Protein AF-A0A380QE04-F1 (afdb_monomer)

Organism: Yersinia pseudotuberculosis (NCBI:txid633)

Foldseek 3Di:
DDPPPDDDDDDDDDPPVVVVVLVVVCVVVVHPSVVVVVQVVCVVVVRRDPVQPPVNVVVVVVVVVCCVVVVPPPDPDDDDDDDDDDDDDPDVQALLNLLVVQCVVCVVVVHHRDLVVSQVVCVVSVHADPVRDRDDSVNSVVSVVVVVVVVD

Sequence (152 aa):
MMDKKQSKLFSFRVPAELAGEIDEAVEHSGKDKSAWLLGAVLERLGKPDNSRSPESRMEALITQMEGLLSGAAALPTQQAEPETVKATSTTVLTAKDVICQMASEAERLGIQSSNKVIINRLNELGIRPARGSTWTTSAVDSIKYRMKRASQ

Mean predicted aligned error: 19.42 Å

Structure (mmCIF, N/CA/C/O backbone):
data_AF-A0A380QE04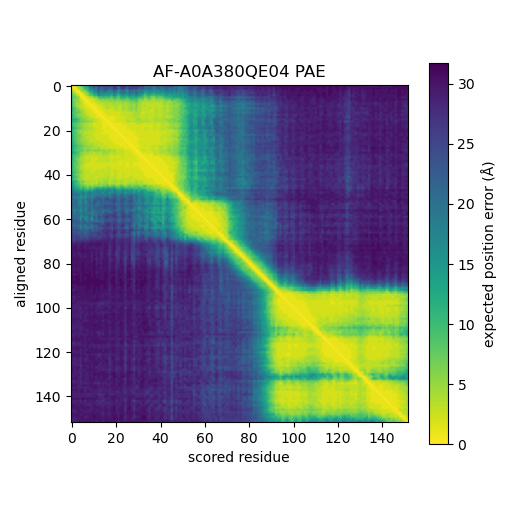-F1
#
_entry.id   AF-A0A380QE04-F1
#
loop_
_atom_site.group_PDB
_atom_site.id
_atom_site.type_symbol
_atom_site.label_atom_id
_atom_site.label_alt_id
_atom_site.label_comp_id
_atom_site.label_asym_id
_atom_site.label_entity_id
_atom_site.label_seq_id
_atom_site.pdbx_PDB_ins_code
_atom_site.Cartn_x
_atom_site.Cartn_y
_atom_site.Cartn_z
_atom_site.occupancy
_atom_site.B_iso_or_equiv
_atom_site.auth_seq_id
_atom_site.auth_comp_id
_atom_site.auth_asym_id
_atom_site.auth_atom_id
_atom_site.pdbx_PDB_model_num
ATOM 1 N N . MET A 1 1 ? 35.605 5.565 12.048 1.00 43.22 1 MET A N 1
ATOM 2 C CA . MET A 1 1 ? 35.586 5.646 10.573 1.00 43.22 1 MET A CA 1
ATOM 3 C C . MET A 1 1 ? 34.224 5.136 10.138 1.00 43.22 1 MET A C 1
ATOM 5 O O . MET A 1 1 ? 33.875 4.040 10.539 1.00 43.22 1 MET A O 1
ATOM 9 N N . MET A 1 2 ? 33.401 5.952 9.478 1.00 50.09 2 MET A N 1
ATOM 10 C CA . MET A 1 2 ? 32.084 5.506 9.008 1.00 50.09 2 MET A CA 1
ATOM 11 C C . MET A 1 2 ? 32.290 4.610 7.787 1.00 50.09 2 MET A C 1
ATOM 13 O O . MET A 1 2 ? 32.816 5.083 6.779 1.00 50.09 2 MET A O 1
ATOM 17 N N . ASP A 1 3 ? 31.892 3.343 7.878 1.00 58.22 3 ASP A N 1
ATOM 18 C CA . ASP A 1 3 ? 31.843 2.434 6.736 1.00 58.22 3 ASP A CA 1
ATOM 19 C C . ASP A 1 3 ? 30.889 3.007 5.683 1.00 58.22 3 ASP A C 1
ATOM 21 O O . ASP A 1 3 ? 29.663 2.895 5.779 1.00 58.22 3 ASP A O 1
ATOM 25 N N . LYS A 1 4 ? 31.448 3.682 4.674 1.00 59.97 4 LYS A N 1
ATOM 26 C CA . LYS A 1 4 ? 30.688 4.111 3.501 1.00 59.97 4 LYS A CA 1
ATOM 27 C C . LYS A 1 4 ? 30.244 2.847 2.777 1.00 59.97 4 LYS A C 1
ATOM 29 O O . LYS A 1 4 ? 31.055 2.172 2.148 1.00 59.97 4 LYS A O 1
ATOM 34 N N . LYS A 1 5 ? 28.957 2.510 2.884 1.00 75.38 5 LYS A N 1
ATOM 35 C CA . LYS A 1 5 ? 28.376 1.401 2.125 1.00 75.38 5 LYS A CA 1
ATOM 36 C C . LYS A 1 5 ? 28.589 1.666 0.636 1.00 75.38 5 LYS A C 1
ATOM 38 O O . LYS A 1 5 ? 28.132 2.678 0.112 1.00 75.38 5 LYS A O 1
ATOM 43 N N . GLN A 1 6 ? 29.305 0.761 -0.020 1.00 82.62 6 GLN A N 1
ATOM 44 C CA . GLN A 1 6 ? 29.589 0.837 -1.446 1.00 82.62 6 GLN A CA 1
ATOM 45 C C . GLN A 1 6 ? 28.298 0.623 -2.249 1.00 82.62 6 GLN A C 1
ATOM 47 O O . GLN A 1 6 ? 27.526 -0.296 -1.957 1.00 82.62 6 GLN A O 1
ATOM 52 N N . SER A 1 7 ? 28.053 1.471 -3.251 1.00 82.81 7 SER A N 1
ATOM 53 C CA . SER A 1 7 ? 26.951 1.280 -4.196 1.00 82.81 7 SER A CA 1
ATOM 54 C C . SER A 1 7 ? 27.200 0.040 -5.063 1.00 82.81 7 SER A C 1
ATOM 56 O O . SER A 1 7 ? 28.343 -0.327 -5.343 1.00 82.81 7 SER A O 1
ATOM 58 N N . LYS A 1 8 ? 26.121 -0.633 -5.474 1.00 87.56 8 LYS A N 1
ATOM 59 C CA . LYS A 1 8 ? 26.169 -1.798 -6.368 1.00 87.56 8 LYS A CA 1
ATOM 60 C C . LYS A 1 8 ? 25.419 -1.484 -7.656 1.00 87.56 8 LYS A C 1
ATOM 62 O O . LYS A 1 8 ? 24.329 -0.922 -7.601 1.00 87.56 8 LYS A O 1
ATOM 67 N N . LEU A 1 9 ? 26.003 -1.862 -8.791 1.00 89.44 9 LEU A N 1
ATOM 68 C CA . LEU A 1 9 ? 25.375 -1.746 -10.104 1.00 89.44 9 LEU A CA 1
ATOM 69 C C . LEU A 1 9 ? 24.588 -3.022 -10.410 1.00 89.44 9 LEU A C 1
ATOM 71 O O . LEU A 1 9 ? 25.129 -4.123 -10.314 1.00 89.44 9 LEU A O 1
ATOM 75 N N . PHE A 1 10 ? 23.332 -2.859 -10.815 1.00 87.12 10 PHE A N 1
ATOM 76 C CA . PHE A 1 10 ? 22.488 -3.940 -11.311 1.00 87.12 10 PHE A CA 1
ATOM 77 C C . PHE A 1 10 ? 22.150 -3.666 -12.773 1.00 87.12 10 PHE A C 1
ATOM 79 O O . PHE A 1 10 ? 21.771 -2.552 -13.124 1.00 87.12 10 PHE A O 1
ATOM 86 N N . SER A 1 11 ? 22.287 -4.683 -13.621 1.00 92.81 11 SER A N 1
ATOM 87 C CA . SER A 1 11 ? 21.845 -4.635 -15.014 1.00 92.81 11 SER A CA 1
ATOM 88 C C . SER A 1 11 ? 21.018 -5.877 -15.309 1.00 92.81 11 SER A C 1
ATOM 90 O O . SER A 1 11 ? 21.348 -6.971 -14.850 1.00 92.81 11 SER A O 1
ATOM 92 N N . PHE A 1 12 ? 19.914 -5.700 -16.024 1.00 92.69 12 PHE A N 1
ATOM 93 C CA . PHE A 1 12 ? 19.016 -6.780 -16.405 1.00 92.69 12 PHE A CA 1
ATOM 94 C C . PHE A 1 12 ? 18.393 -6.476 -17.767 1.00 92.69 12 PHE A C 1
ATOM 96 O O . PHE A 1 12 ? 18.324 -5.323 -18.194 1.00 92.69 12 PHE A O 1
ATOM 103 N N . ARG A 1 13 ? 17.986 -7.531 -18.476 1.00 95.25 13 ARG A N 1
ATOM 104 C CA . ARG A 1 13 ? 17.247 -7.418 -19.737 1.00 95.25 13 ARG A CA 1
ATOM 105 C C . ARG A 1 13 ? 15.759 -7.311 -19.432 1.00 95.25 13 ARG A C 1
ATOM 107 O O . ARG A 1 13 ? 15.268 -7.981 -18.527 1.00 95.25 13 ARG A O 1
ATOM 114 N N . VAL A 1 14 ? 15.063 -6.504 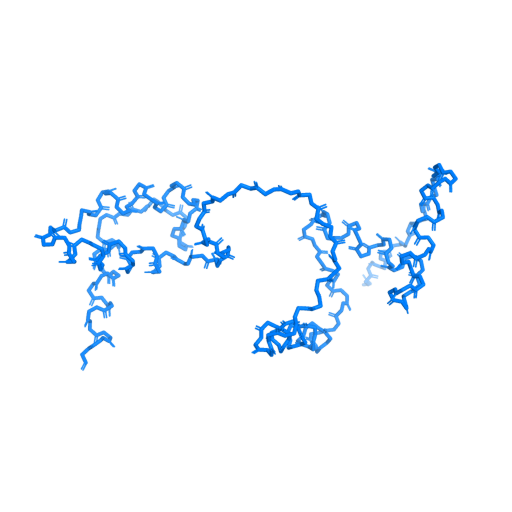-20.217 1.00 92.75 14 VAL A N 1
ATOM 115 C CA . VAL A 1 14 ? 13.610 -6.331 -20.160 1.00 92.75 14 VAL A CA 1
ATOM 116 C C . VAL A 1 14 ? 13.072 -6.571 -21.573 1.00 92.75 14 VAL A C 1
ATOM 118 O O . VAL A 1 14 ? 13.747 -6.162 -22.523 1.00 92.75 14 VAL A O 1
ATOM 121 N N . PRO A 1 15 ? 11.923 -7.253 -21.738 1.00 96.75 15 PRO A N 1
ATOM 122 C CA . PRO A 1 15 ? 11.223 -7.316 -23.021 1.00 96.75 15 PRO A CA 1
ATOM 123 C C . PRO A 1 15 ? 11.007 -5.920 -23.612 1.00 96.75 15 PRO A C 1
ATOM 125 O O . PRO A 1 15 ? 10.836 -4.954 -22.866 1.00 96.75 15 PRO A O 1
ATOM 128 N N . ALA A 1 16 ? 11.049 -5.806 -24.939 1.00 93.38 16 ALA A N 1
ATOM 129 C CA . ALA A 1 16 ? 11.015 -4.510 -25.618 1.00 93.38 16 ALA A CA 1
ATOM 130 C C . ALA A 1 16 ? 9.693 -3.769 -25.371 1.00 93.38 16 ALA A C 1
ATOM 132 O O . ALA A 1 16 ? 9.689 -2.554 -25.199 1.00 93.38 16 ALA A O 1
ATOM 133 N N . GLU A 1 17 ? 8.599 -4.520 -25.283 1.00 91.88 17 GLU A N 1
ATOM 134 C CA . GLU A 1 17 ? 7.250 -4.026 -25.021 1.00 91.88 17 GLU A CA 1
ATOM 135 C C . GLU A 1 17 ? 7.192 -3.361 -23.639 1.00 91.88 17 GLU A C 1
ATOM 137 O O . GLU A 1 17 ? 6.813 -2.201 -23.504 1.00 91.88 17 GLU A O 1
ATOM 142 N N . LEU A 1 18 ? 7.704 -4.059 -22.621 1.00 92.38 18 LEU A N 1
ATOM 143 C CA . LEU A 1 18 ? 7.739 -3.561 -21.248 1.00 92.38 18 LEU A CA 1
ATOM 144 C C . LEU A 1 18 ? 8.753 -2.421 -21.064 1.00 92.38 18 LEU A C 1
ATOM 146 O O . LEU A 1 18 ? 8.562 -1.554 -20.216 1.00 92.38 18 LEU A O 1
ATOM 150 N N . ALA A 1 19 ? 9.839 -2.400 -21.841 1.00 93.00 19 ALA A N 1
ATOM 151 C CA . ALA A 1 19 ? 10.788 -1.291 -21.812 1.00 93.00 19 ALA A CA 1
ATOM 152 C C . ALA A 1 19 ? 10.131 0.026 -22.258 1.00 93.00 19 ALA A C 1
ATOM 154 O O . ALA A 1 19 ? 10.359 1.043 -21.605 1.00 93.00 19 ALA A O 1
ATOM 155 N N . GLY A 1 20 ? 9.291 -0.020 -23.301 1.00 93.75 20 GLY A N 1
ATOM 156 C CA . GLY A 1 20 ? 8.515 1.130 -23.771 1.00 93.75 20 GLY A CA 1
ATOM 157 C C . GLY A 1 20 ? 7.528 1.638 -22.721 1.00 93.75 20 GLY A C 1
ATOM 158 O O . GLY A 1 20 ? 7.553 2.818 -22.384 1.00 93.75 20 GLY A O 1
ATOM 159 N N . GLU A 1 21 ? 6.742 0.739 -22.121 1.00 94.56 21 GLU A N 1
ATOM 160 C CA . GLU A 1 21 ? 5.798 1.096 -21.048 1.00 94.56 21 GLU A CA 1
ATOM 161 C C . GLU A 1 21 ? 6.496 1.742 -19.838 1.00 94.56 21 GLU A C 1
ATOM 163 O O . GLU A 1 21 ? 5.987 2.694 -19.243 1.00 94.56 21 GLU A O 1
ATOM 168 N N . ILE A 1 22 ? 7.684 1.245 -19.467 1.00 93.31 22 ILE A N 1
ATOM 169 C CA . ILE A 1 22 ? 8.480 1.833 -18.382 1.00 93.31 22 ILE A CA 1
ATOM 170 C C . ILE A 1 22 ? 8.946 3.240 -18.756 1.00 93.31 22 ILE A C 1
ATOM 172 O O . ILE A 1 22 ? 8.882 4.129 -17.912 1.00 93.31 22 ILE A O 1
ATOM 176 N N . ASP A 1 23 ? 9.439 3.447 -19.977 1.00 94.12 23 ASP A N 1
ATOM 177 C CA . ASP A 1 23 ? 9.919 4.761 -20.411 1.00 94.12 23 ASP A CA 1
ATOM 178 C C . ASP A 1 23 ? 8.791 5.797 -20.413 1.00 94.12 23 ASP A C 1
ATOM 180 O O . ASP A 1 23 ? 8.957 6.868 -19.829 1.00 94.12 23 ASP A O 1
ATOM 184 N N . GLU A 1 24 ? 7.610 5.440 -20.920 1.00 95.25 24 GLU A N 1
ATOM 185 C CA . GLU A 1 24 ? 6.428 6.299 -20.834 1.00 95.25 24 GLU A CA 1
ATOM 186 C C . GLU A 1 24 ? 6.069 6.612 -19.373 1.00 95.25 24 GLU A C 1
ATOM 188 O O . GLU A 1 24 ? 5.898 7.775 -19.004 1.00 95.25 24 GLU A O 1
ATOM 193 N N . ALA A 1 25 ? 5.995 5.608 -18.494 1.00 92.75 25 ALA A N 1
ATOM 194 C CA . ALA A 1 25 ? 5.651 5.825 -17.087 1.00 92.75 25 ALA A CA 1
ATOM 195 C C . ALA A 1 25 ? 6.674 6.708 -16.341 1.00 92.75 25 ALA A C 1
ATOM 197 O O . ALA A 1 25 ? 6.308 7.478 -15.444 1.00 92.75 25 ALA A O 1
ATOM 198 N N . VAL A 1 26 ? 7.954 6.617 -16.712 1.00 93.44 26 VAL A N 1
ATOM 199 C CA . VAL A 1 26 ? 9.034 7.456 -16.178 1.00 93.44 26 VAL A CA 1
ATOM 200 C C . VAL A 1 26 ? 8.864 8.906 -16.631 1.00 93.44 26 VAL A C 1
ATOM 202 O O . VAL A 1 26 ? 8.941 9.804 -15.787 1.00 93.44 26 VAL A O 1
ATOM 205 N N . GLU A 1 27 ? 8.567 9.139 -17.913 1.00 93.00 27 GLU A N 1
ATOM 206 C CA . GLU A 1 27 ? 8.301 10.479 -18.453 1.00 93.00 27 GLU A CA 1
ATOM 207 C C . GLU A 1 27 ? 7.119 11.149 -17.743 1.00 93.00 27 GLU A C 1
ATOM 209 O O . GLU A 1 27 ? 7.244 12.280 -17.270 1.00 93.00 27 GLU A O 1
ATOM 214 N N . HIS A 1 28 ? 6.009 10.427 -17.558 1.00 91.00 28 HIS A N 1
ATOM 215 C CA . HIS A 1 28 ? 4.834 10.935 -16.841 1.00 91.00 28 HIS A CA 1
ATOM 216 C C . HIS A 1 28 ? 5.119 11.237 -15.362 1.00 91.00 28 HIS A C 1
ATOM 218 O O . HIS A 1 28 ? 4.506 12.130 -14.776 1.00 91.00 28 HIS A O 1
ATOM 224 N N . SER A 1 29 ? 6.047 10.507 -14.737 1.00 84.50 29 SER A N 1
ATOM 225 C CA . SER A 1 29 ? 6.432 10.743 -13.344 1.00 84.50 29 SER A CA 1
ATOM 226 C C . SER A 1 29 ? 7.382 11.935 -13.169 1.00 84.50 29 SER A C 1
ATOM 228 O O . SER A 1 29 ? 7.570 12.363 -12.026 1.00 84.50 29 SER A O 1
ATOM 230 N N . GLY A 1 30 ? 8.045 12.409 -14.232 1.00 87.50 30 GLY A N 1
ATOM 231 C CA . GLY A 1 30 ? 9.069 13.460 -14.165 1.00 87.50 30 GLY A CA 1
ATOM 232 C C . GLY A 1 30 ? 10.309 13.098 -13.331 1.00 87.50 30 GLY A C 1
ATOM 233 O O . GLY A 1 30 ? 11.055 13.984 -12.916 1.00 87.50 30 GLY A O 1
ATOM 234 N N . LYS A 1 31 ? 10.515 11.808 -13.033 1.00 84.69 31 LYS A N 1
ATOM 235 C CA . LYS A 1 31 ? 11.655 11.297 -12.252 1.00 84.69 31 LYS A CA 1
ATOM 236 C C . LYS A 1 31 ? 12.694 10.693 -13.185 1.00 84.69 31 LYS A C 1
ATOM 238 O O . LYS A 1 31 ? 12.367 10.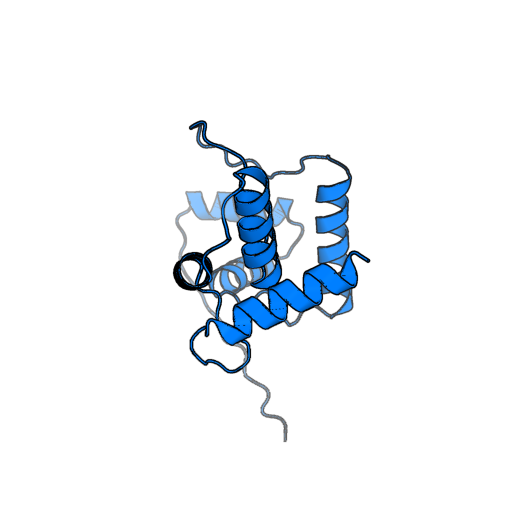273 -14.288 1.00 84.69 31 LYS A O 1
ATOM 243 N N . ASP A 1 32 ? 13.940 10.579 -12.730 1.00 91.00 32 ASP A N 1
ATOM 244 C CA . ASP A 1 32 ? 14.916 9.785 -13.469 1.00 91.00 32 ASP A CA 1
ATOM 245 C C . ASP A 1 32 ? 14.542 8.292 -13.436 1.00 91.00 32 ASP A C 1
ATOM 247 O O . ASP A 1 32 ? 13.992 7.785 -12.452 1.00 91.00 32 ASP A O 1
ATOM 251 N N . LYS A 1 33 ? 14.860 7.570 -14.517 1.00 92.00 33 LYS A N 1
ATOM 252 C CA . LYS A 1 33 ? 14.510 6.149 -14.686 1.00 92.00 33 LYS A CA 1
ATOM 253 C C . LYS A 1 33 ? 15.021 5.276 -13.536 1.00 92.00 33 LYS A C 1
ATOM 255 O O . LYS A 1 33 ? 14.343 4.334 -13.130 1.00 92.00 33 LYS A O 1
ATOM 260 N N . SER A 1 34 ? 16.192 5.594 -12.979 1.00 90.19 34 SER A N 1
ATOM 261 C CA . SER A 1 34 ? 16.786 4.806 -11.894 1.00 90.19 34 SER A CA 1
ATOM 262 C C . SER A 1 34 ? 16.052 5.028 -10.574 1.00 90.19 34 SER A C 1
ATOM 264 O O . SER A 1 34 ? 15.727 4.057 -9.897 1.00 90.19 34 SER A O 1
ATOM 266 N N . ALA A 1 35 ? 15.734 6.272 -10.217 1.00 88.38 35 ALA A N 1
ATOM 267 C CA . ALA A 1 35 ? 14.956 6.602 -9.029 1.00 88.38 35 ALA A CA 1
ATOM 268 C C . ALA A 1 35 ? 13.512 6.112 -9.133 1.00 88.38 35 ALA A C 1
ATOM 270 O O . ALA A 1 35 ? 12.950 5.664 -8.134 1.00 88.38 35 ALA A O 1
ATOM 271 N N . TRP A 1 36 ? 12.914 6.146 -10.327 1.00 92.56 36 TRP A N 1
ATOM 272 C CA . TRP A 1 36 ? 11.584 5.587 -10.560 1.00 92.56 36 TRP A CA 1
ATOM 273 C C . TRP A 1 36 ? 11.566 4.072 -10.310 1.00 92.56 36 TRP A C 1
ATOM 275 O O . TRP A 1 36 ? 10.766 3.587 -9.508 1.00 92.56 36 TRP A O 1
ATOM 285 N N . LEU A 1 37 ? 12.518 3.335 -10.898 1.00 92.25 37 LEU A N 1
ATOM 286 C CA . LEU A 1 37 ? 12.663 1.889 -10.690 1.00 92.25 37 LEU A CA 1
ATOM 287 C C . LEU A 1 37 ? 12.998 1.542 -9.235 1.00 92.25 37 LEU A C 1
ATOM 289 O O . LEU A 1 37 ? 12.419 0.614 -8.671 1.00 92.25 37 LEU A O 1
ATOM 293 N N . LEU A 1 38 ? 13.909 2.288 -8.606 1.00 89.94 38 LEU A N 1
ATOM 294 C CA . LEU A 1 38 ? 14.240 2.104 -7.193 1.00 89.94 38 LEU A CA 1
ATOM 295 C C . LEU A 1 38 ? 13.024 2.351 -6.303 1.00 89.94 38 LEU A C 1
ATOM 2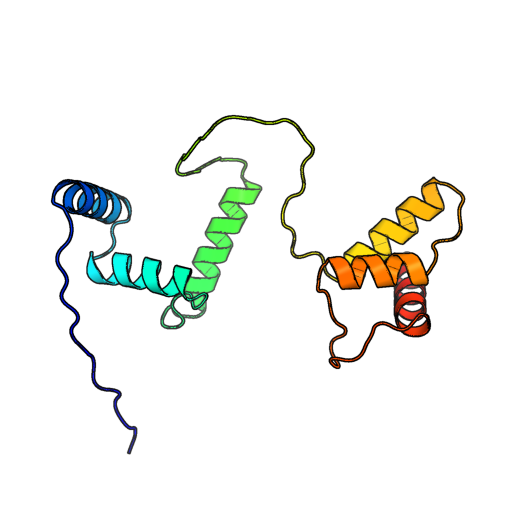97 O O . LEU A 1 38 ? 12.780 1.559 -5.398 1.00 89.94 38 LEU A O 1
ATOM 301 N N . GLY A 1 39 ? 12.234 3.387 -6.587 1.00 86.69 39 GLY A N 1
ATOM 302 C CA . GLY A 1 39 ? 10.981 3.667 -5.891 1.00 86.69 39 GLY A CA 1
ATOM 303 C C . GLY A 1 39 ? 10.011 2.489 -5.961 1.00 86.69 39 GLY A C 1
ATOM 304 O O . GLY A 1 39 ? 9.534 2.038 -4.921 1.00 86.69 39 GLY A O 1
ATOM 305 N N . ALA A 1 40 ? 9.800 1.929 -7.156 1.00 89.94 40 ALA A N 1
ATOM 306 C CA . ALA A 1 40 ? 8.941 0.761 -7.351 1.00 89.94 40 ALA A CA 1
ATOM 307 C C . ALA A 1 40 ? 9.448 -0.478 -6.586 1.00 89.94 40 ALA A C 1
ATOM 309 O O . ALA A 1 40 ? 8.674 -1.185 -5.940 1.00 89.94 40 ALA A O 1
ATOM 310 N N . VAL A 1 41 ? 10.761 -0.738 -6.600 1.00 89.50 41 VAL A N 1
ATOM 311 C CA . VAL A 1 41 ? 11.365 -1.847 -5.838 1.00 89.50 41 VAL A CA 1
ATOM 312 C C . VAL A 1 41 ? 11.198 -1.636 -4.332 1.00 89.50 41 VAL A C 1
ATOM 314 O O . VAL A 1 41 ? 10.842 -2.562 -3.607 1.00 89.50 41 VAL A O 1
ATOM 317 N N . LEU A 1 42 ? 11.437 -0.420 -3.848 1.00 86.31 42 LEU A N 1
ATOM 318 C CA . LEU A 1 42 ? 11.314 -0.058 -2.438 1.00 86.31 42 LEU A CA 1
ATOM 319 C C . LEU A 1 42 ? 9.873 -0.180 -1.933 1.00 86.31 42 LEU A C 1
ATOM 321 O O . LEU A 1 42 ? 9.652 -0.697 -0.836 1.00 86.31 42 LEU A O 1
ATOM 325 N N . GLU A 1 43 ? 8.901 0.217 -2.750 1.00 84.12 43 GLU A N 1
ATOM 326 C CA . GLU A 1 43 ? 7.478 0.011 -2.488 1.00 84.12 43 GLU A CA 1
ATOM 327 C C . GLU A 1 43 ? 7.143 -1.482 -2.365 1.00 84.12 43 GLU A C 1
ATOM 329 O O . GLU A 1 43 ? 6.559 -1.903 -1.365 1.00 84.12 43 GLU A O 1
ATOM 334 N N . ARG A 1 44 ? 7.606 -2.313 -3.310 1.00 86.38 44 ARG A N 1
ATOM 335 C CA . ARG A 1 44 ? 7.424 -3.777 -3.259 1.00 86.38 44 ARG A CA 1
ATOM 336 C C . ARG A 1 44 ? 8.094 -4.429 -2.050 1.00 86.38 44 ARG A C 1
ATOM 338 O O . ARG A 1 44 ? 7.602 -5.438 -1.553 1.00 86.38 44 ARG A O 1
ATOM 345 N N . LEU A 1 45 ? 9.192 -3.859 -1.559 1.00 84.12 45 LEU A N 1
ATOM 346 C CA . LEU A 1 45 ? 9.887 -4.313 -0.351 1.00 84.12 45 LEU A CA 1
ATOM 347 C C . LEU A 1 45 ? 9.267 -3.778 0.952 1.00 84.12 45 LEU A C 1
ATOM 349 O O . LEU A 1 45 ? 9.789 -4.080 2.028 1.00 84.12 45 LEU A O 1
ATOM 353 N N . GLY A 1 46 ? 8.196 -2.976 0.885 1.00 77.00 46 GLY A N 1
ATOM 354 C CA . GLY A 1 46 ? 7.574 -2.346 2.053 1.00 77.00 46 GLY A CA 1
ATOM 355 C C . GLY A 1 46 ? 8.489 -1.339 2.758 1.00 77.00 46 GLY A C 1
ATOM 356 O O . GLY A 1 46 ? 8.349 -1.099 3.957 1.00 77.00 46 GLY A O 1
ATOM 357 N N . LYS A 1 47 ? 9.468 -0.784 2.037 1.00 73.81 47 LYS A N 1
ATOM 358 C CA . LYS A 1 47 ? 10.466 0.166 2.542 1.00 73.81 47 LYS A CA 1
ATOM 359 C C . LYS A 1 47 ? 10.466 1.415 1.664 1.00 73.81 47 LYS A C 1
ATOM 361 O O . LYS A 1 47 ? 11.461 1.634 0.978 1.00 73.81 47 LYS A O 1
ATOM 366 N N . PRO A 1 48 ? 9.382 2.215 1.651 1.00 64.81 48 PRO A N 1
ATOM 367 C CA . PRO A 1 48 ? 9.357 3.453 0.882 1.00 64.81 48 PRO A CA 1
ATOM 368 C C . PRO A 1 48 ? 10.580 4.293 1.250 1.00 64.81 48 PRO A C 1
ATOM 370 O O . PRO A 1 48 ? 10.976 4.331 2.416 1.00 64.81 48 PRO A O 1
ATOM 373 N N . ASP A 1 49 ? 11.214 4.873 0.235 1.00 61.19 49 ASP A N 1
ATOM 374 C CA . ASP A 1 49 ? 12.553 5.442 0.327 1.00 61.19 49 ASP A CA 1
ATOM 375 C C . ASP A 1 49 ? 12.712 6.386 1.530 1.00 61.19 49 ASP A C 1
ATOM 377 O O . ASP A 1 49 ? 12.237 7.522 1.539 1.00 61.19 49 ASP A O 1
ATOM 381 N N . ASN A 1 50 ? 13.391 5.895 2.571 1.00 56.41 50 ASN A N 1
ATOM 382 C CA . ASN A 1 50 ? 13.690 6.660 3.781 1.00 56.41 50 ASN A CA 1
ATOM 383 C C . ASN A 1 50 ? 14.781 7.715 3.540 1.00 56.41 50 ASN A C 1
ATOM 385 O O . ASN A 1 50 ? 15.109 8.456 4.465 1.00 56.41 50 ASN A O 1
ATOM 389 N N . SER A 1 51 ? 15.365 7.775 2.335 1.00 54.28 51 SER A N 1
ATOM 390 C CA . SER A 1 51 ? 16.261 8.864 1.937 1.00 54.28 51 SER A CA 1
ATOM 391 C C . SER A 1 51 ? 15.508 10.166 1.645 1.00 54.28 51 SER A C 1
ATOM 393 O O . SER A 1 51 ? 16.109 11.241 1.652 1.00 54.28 51 SER A O 1
ATOM 395 N N . ARG A 1 52 ? 14.183 10.093 1.454 1.00 56.53 52 ARG A N 1
ATOM 396 C CA . ARG A 1 52 ? 13.320 11.266 1.354 1.00 56.53 52 ARG A CA 1
ATOM 397 C C . ARG A 1 52 ? 13.326 11.998 2.694 1.00 56.53 52 ARG A C 1
ATOM 399 O O . ARG A 1 52 ? 12.977 11.412 3.724 1.00 56.53 52 ARG A O 1
ATOM 406 N N . SER A 1 53 ? 13.732 13.268 2.675 1.00 60.09 53 SER A N 1
ATOM 407 C CA . SER A 1 53 ? 13.793 14.089 3.884 1.00 60.09 53 SER A CA 1
ATOM 408 C C . SER A 1 53 ? 12.427 14.090 4.599 1.00 60.09 53 SER A C 1
ATOM 410 O O . SER A 1 53 ? 11.389 13.934 3.938 1.00 60.09 53 SER A O 1
ATOM 412 N N . PRO A 1 54 ? 12.391 14.214 5.937 1.00 61.16 54 PRO A N 1
ATOM 413 C CA . PRO A 1 54 ? 11.145 14.235 6.705 1.00 61.16 54 PRO A CA 1
ATOM 414 C C . PRO A 1 54 ? 10.110 15.218 6.145 1.00 61.16 54 PRO A C 1
ATOM 416 O O . PRO A 1 54 ? 8.922 14.910 6.111 1.00 61.16 54 PRO A O 1
ATOM 419 N N . GLU A 1 55 ? 10.574 16.355 5.634 1.00 66.31 55 GLU A N 1
ATOM 420 C CA . GLU A 1 55 ? 9.766 17.396 5.007 1.00 66.31 55 GLU A CA 1
ATOM 421 C C . GLU A 1 55 ? 9.133 16.886 3.712 1.00 66.31 55 GLU A C 1
ATOM 423 O O . GLU A 1 55 ? 7.924 16.952 3.548 1.00 66.31 55 GLU A O 1
ATOM 428 N N . SER A 1 56 ? 9.907 16.260 2.822 1.00 66.31 56 SER A N 1
ATOM 429 C CA . SER A 1 56 ? 9.380 15.751 1.551 1.00 66.31 56 SER A CA 1
ATOM 430 C C . SER A 1 56 ? 8.416 14.561 1.738 1.00 66.31 56 SER A C 1
ATOM 432 O O . SER A 1 56 ? 7.544 14.320 0.900 1.00 66.31 56 SER A O 1
ATOM 434 N N . ARG A 1 57 ? 8.523 13.833 2.860 1.00 70.06 57 ARG A N 1
ATOM 435 C CA . ARG A 1 57 ? 7.526 12.833 3.287 1.00 70.06 57 ARG A CA 1
ATOM 436 C C . ARG A 1 57 ? 6.239 13.486 3.787 1.00 70.06 57 ARG A C 1
ATOM 438 O O . ARG A 1 57 ? 5.165 12.976 3.488 1.00 70.06 57 ARG A O 1
ATOM 445 N N . MET A 1 58 ? 6.356 14.584 4.531 1.00 74.81 58 MET A N 1
ATOM 446 C CA . MET A 1 58 ? 5.215 15.360 5.011 1.00 74.81 58 MET A CA 1
ATOM 447 C C . MET A 1 58 ? 4.459 15.992 3.843 1.00 74.81 58 MET A C 1
ATOM 449 O O . MET A 1 58 ? 3.254 15.817 3.758 1.00 74.81 58 MET A O 1
ATOM 453 N N . GLU A 1 59 ? 5.166 16.616 2.900 1.00 74.88 59 GLU A N 1
ATOM 454 C CA . GLU A 1 59 ? 4.581 17.206 1.688 1.00 74.88 59 GLU A CA 1
ATOM 455 C C . GLU A 1 59 ? 3.819 16.165 0.865 1.00 74.88 59 GLU A C 1
ATOM 457 O O . GLU A 1 59 ? 2.674 16.381 0.489 1.00 74.88 59 GLU A O 1
ATOM 462 N N . ALA A 1 60 ? 4.400 14.979 0.653 1.00 73.69 60 ALA A N 1
ATOM 463 C CA . ALA A 1 60 ? 3.705 13.906 -0.057 1.00 73.69 60 ALA A CA 1
ATOM 464 C C . ALA A 1 60 ? 2.440 13.435 0.675 1.00 73.69 60 ALA A C 1
ATOM 466 O O . ALA A 1 60 ? 1.436 13.146 0.029 1.00 73.69 60 ALA A O 1
ATOM 467 N N . LEU A 1 61 ? 2.484 13.371 2.008 1.00 76.12 61 LEU A N 1
ATOM 468 C CA . LEU A 1 61 ? 1.332 13.008 2.829 1.00 76.12 61 LEU A CA 1
ATOM 469 C C . LEU A 1 61 ? 0.248 14.093 2.772 1.00 76.12 61 LEU A C 1
ATOM 471 O O . LEU A 1 61 ? -0.926 13.767 2.641 1.00 76.12 61 LEU A O 1
ATOM 475 N N . ILE A 1 62 ? 0.643 15.367 2.821 1.00 81.94 62 ILE A N 1
ATOM 476 C CA . ILE A 1 62 ? -0.247 16.524 2.693 1.00 81.94 62 ILE A CA 1
ATOM 477 C C . ILE A 1 62 ? -0.911 16.504 1.318 1.00 81.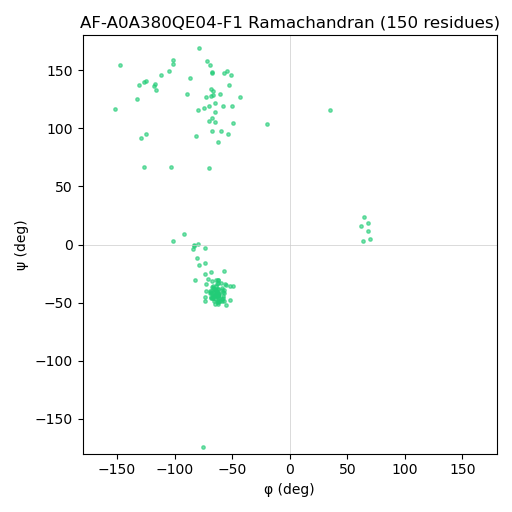94 62 ILE A C 1
ATOM 479 O O . ILE A 1 62 ? -2.131 16.479 1.260 1.00 81.94 62 ILE A O 1
ATOM 483 N N . THR A 1 63 ? -0.150 16.363 0.230 1.00 77.12 63 THR A N 1
ATOM 484 C CA . THR A 1 63 ? -0.703 16.255 -1.130 1.00 77.12 63 THR A CA 1
ATOM 485 C C . THR A 1 63 ? -1.668 15.072 -1.268 1.00 77.12 63 THR A C 1
ATOM 487 O O . THR A 1 63 ? -2.726 15.197 -1.882 1.00 77.12 63 THR A O 1
ATOM 490 N N . GLN A 1 64 ? -1.344 13.916 -0.677 1.00 76.50 64 GLN A N 1
ATOM 491 C CA . GLN A 1 64 ? -2.241 12.756 -0.672 1.00 76.50 64 GLN A CA 1
ATOM 492 C C . GLN A 1 64 ? -3.528 13.030 0.114 1.00 76.50 64 GLN A C 1
ATOM 494 O O . GLN A 1 64 ? -4.612 12.684 -0.345 1.00 76.50 64 GLN A O 1
ATOM 499 N N . MET A 1 65 ? -3.434 13.667 1.279 1.00 77.62 65 MET A N 1
ATOM 500 C CA . MET A 1 65 ? -4.598 14.022 2.091 1.00 77.62 65 MET A CA 1
ATOM 501 C C . MET A 1 65 ? -5.447 15.112 1.434 1.00 77.62 65 MET A C 1
ATOM 503 O O . MET A 1 65 ? -6.668 15.009 1.442 1.00 77.62 65 MET A O 1
ATOM 507 N N . GLU A 1 66 ? -4.831 16.116 0.821 1.00 76.38 66 GLU A N 1
ATOM 508 C CA . GLU A 1 66 ? -5.505 17.181 0.078 1.00 76.38 66 GLU A CA 1
ATOM 509 C C . GLU A 1 66 ? -6.224 16.633 -1.157 1.00 76.38 66 GLU A C 1
ATOM 511 O O . GLU A 1 66 ? -7.360 17.031 -1.419 1.00 76.38 66 GLU A O 1
ATOM 516 N N . GLY A 1 67 ? -5.629 15.665 -1.863 1.00 68.62 67 GLY A N 1
ATOM 517 C CA . GLY A 1 67 ? -6.290 14.940 -2.951 1.00 68.62 67 GLY A CA 1
ATOM 518 C C . GLY A 1 67 ? -7.491 14.117 -2.473 1.00 68.62 67 GLY A C 1
ATOM 519 O O . GLY A 1 67 ? -8.533 14.099 -3.127 1.00 68.62 67 GLY A O 1
ATOM 520 N N . LEU A 1 68 ? -7.388 13.492 -1.294 1.00 66.62 68 LEU A N 1
ATOM 521 C CA . LEU A 1 68 ? -8.483 12.730 -0.681 1.00 66.62 68 LEU A CA 1
ATOM 522 C C . LEU A 1 68 ? -9.607 13.626 -0.135 1.00 66.62 68 LEU A C 1
ATOM 524 O O . LEU A 1 68 ? -10.773 13.239 -0.179 1.00 66.62 68 LEU A O 1
ATOM 528 N N . LEU A 1 69 ? -9.274 14.815 0.372 1.00 63.91 69 LEU A N 1
ATOM 529 C CA . LEU A 1 69 ? -10.224 15.775 0.944 1.00 63.91 69 LEU A CA 1
ATOM 530 C C . LEU A 1 69 ? -10.910 16.635 -0.122 1.00 63.91 69 LEU A C 1
ATOM 532 O O . LEU A 1 69 ? -12.061 17.023 0.061 1.00 63.91 69 LEU A O 1
ATOM 536 N N . SER A 1 70 ? -10.237 16.907 -1.241 1.00 56.53 70 SER A N 1
ATOM 537 C CA . SER A 1 70 ? -10.771 17.764 -2.309 1.00 56.53 70 SER A CA 1
ATOM 538 C C . SER A 1 70 ? -11.699 17.031 -3.282 1.00 56.53 70 SER A C 1
ATOM 540 O O . SER A 1 70 ? -12.215 17.652 -4.207 1.00 56.53 70 SER A O 1
ATOM 542 N N . GLY A 1 71 ? -11.921 15.720 -3.121 1.00 52.53 71 GLY A N 1
ATOM 543 C CA . GLY A 1 71 ? -12.827 14.938 -3.977 1.00 52.53 71 GLY A CA 1
ATOM 544 C C . GLY A 1 71 ? -12.409 14.847 -5.453 1.00 52.53 71 GLY A C 1
ATOM 545 O O . GLY A 1 71 ? -13.119 14.246 -6.257 1.00 52.53 71 GLY A O 1
ATOM 546 N N . ALA A 1 72 ? -11.256 15.408 -5.821 1.00 46.25 72 ALA A N 1
ATOM 547 C CA . ALA A 1 72 ? -10.690 15.302 -7.151 1.00 46.25 72 ALA A CA 1
ATOM 548 C C . ALA A 1 72 ? -9.966 13.960 -7.254 1.00 46.25 72 ALA A C 1
ATOM 550 O O . ALA A 1 72 ? -8.804 13.811 -6.881 1.00 46.25 72 ALA A O 1
ATOM 551 N N . ALA A 1 73 ? -10.697 12.969 -7.753 1.00 49.25 73 ALA A N 1
ATOM 552 C CA . ALA A 1 73 ? -10.141 11.728 -8.250 1.00 49.25 73 ALA A CA 1
ATOM 553 C C . ALA A 1 73 ? -9.052 12.024 -9.298 1.00 49.25 73 ALA A C 1
ATOM 555 O O . ALA A 1 73 ? -9.337 12.181 -10.480 1.00 49.25 73 ALA A O 1
ATOM 556 N N . ALA A 1 74 ? -7.796 12.066 -8.866 1.00 41.66 74 ALA A N 1
ATOM 557 C CA . ALA A 1 74 ? -6.647 11.772 -9.709 1.00 41.66 74 ALA A CA 1
ATOM 558 C C . ALA A 1 74 ? -6.166 10.361 -9.351 1.00 41.66 74 ALA A C 1
ATOM 560 O O . ALA A 1 74 ? -5.108 10.150 -8.762 1.00 41.66 74 ALA A O 1
ATOM 561 N N . LEU A 1 75 ? -7.018 9.385 -9.665 1.00 44.66 75 LEU A N 1
ATOM 562 C CA . LEU A 1 75 ? -6.588 8.015 -9.903 1.00 44.66 75 LEU A CA 1
ATOM 563 C C . LEU A 1 75 ? -5.733 8.023 -11.180 1.00 44.66 75 LEU A C 1
ATOM 565 O O . LEU A 1 75 ? -6.214 8.513 -12.202 1.00 44.66 75 LEU A O 1
ATOM 569 N N . PRO A 1 76 ? -4.543 7.405 -11.213 1.00 40.34 76 PRO A N 1
ATOM 570 C CA . PRO A 1 76 ? -4.176 6.639 -12.383 1.00 40.34 76 PRO A CA 1
ATOM 571 C C . PRO A 1 76 ? -5.085 5.409 -12.380 1.00 40.34 76 PRO A C 1
ATOM 573 O O . PRO A 1 76 ? -4.977 4.513 -11.542 1.00 40.34 76 PRO A O 1
ATOM 576 N N . THR A 1 77 ? -6.048 5.428 -13.290 1.00 41.56 77 THR A N 1
ATOM 577 C CA . THR A 1 77 ? -6.887 4.296 -13.659 1.00 41.56 77 THR A CA 1
ATOM 578 C C . THR A 1 77 ? -6.034 3.064 -13.964 1.00 41.56 77 THR A C 1
ATOM 580 O O . THR A 1 77 ? -5.291 3.046 -14.939 1.00 41.56 77 THR A O 1
ATOM 583 N N . GLN A 1 78 ? -6.234 1.992 -13.202 1.00 36.50 78 GLN A N 1
ATOM 584 C CA . GLN A 1 78 ? -6.378 0.661 -13.785 1.00 36.50 78 GLN A CA 1
ATOM 585 C C . GLN A 1 78 ? -7.703 0.090 -13.282 1.00 36.50 78 GLN A C 1
ATOM 587 O O . GLN A 1 78 ? -7.810 -0.433 -12.175 1.00 36.50 78 GLN A O 1
ATOM 592 N N . GLN A 1 79 ? -8.739 0.274 -14.101 1.00 38.75 79 GLN A N 1
ATOM 593 C CA . GLN A 1 79 ? -9.983 -0.473 -13.999 1.00 38.75 79 GLN A CA 1
ATOM 594 C C . GLN A 1 79 ? -9.739 -1.906 -14.483 1.00 38.75 79 GLN A C 1
ATOM 596 O O . GLN A 1 79 ? -9.316 -2.119 -15.616 1.00 38.75 79 GLN A O 1
ATOM 601 N N . ALA A 1 80 ? -10.108 -2.870 -13.649 1.00 33.50 80 ALA A N 1
ATOM 602 C CA . ALA A 1 80 ? -10.833 -4.044 -14.104 1.00 33.50 80 ALA A CA 1
ATOM 603 C C . ALA A 1 80 ? -12.119 -4.132 -13.264 1.00 33.50 80 ALA A C 1
ATOM 605 O O . ALA A 1 80 ? -12.133 -3.761 -12.093 1.00 33.50 80 ALA A O 1
ATOM 606 N N . GLU A 1 81 ? -13.192 -4.504 -13.944 1.00 40.03 81 GLU A N 1
ATOM 607 C CA . GLU A 1 81 ? -14.617 -4.261 -13.687 1.00 40.03 81 GLU A CA 1
ATOM 608 C C . GLU A 1 81 ? -15.233 -5.125 -12.542 1.00 40.03 81 GLU A C 1
ATOM 610 O O . GLU A 1 81 ? -14.485 -5.763 -11.803 1.00 40.03 81 GLU A O 1
ATOM 615 N N . PRO A 1 82 ? -16.559 -5.099 -12.271 1.00 52.34 82 PRO A N 1
ATOM 616 C CA . PRO A 1 82 ? -17.093 -4.677 -10.980 1.00 52.34 82 PRO A CA 1
ATOM 617 C C . PRO A 1 82 ? -17.854 -5.794 -10.248 1.00 52.34 82 PRO A C 1
ATOM 619 O O . PRO A 1 82 ? -18.721 -6.437 -10.825 1.00 52.34 82 PRO A O 1
ATOM 622 N N . GLU A 1 83 ? -17.668 -5.940 -8.936 1.00 33.75 83 GLU A N 1
ATOM 623 C CA . GLU A 1 83 ? -18.686 -6.603 -8.115 1.00 33.75 83 GLU A CA 1
ATOM 624 C C . GLU A 1 83 ? -18.999 -5.807 -6.848 1.00 33.75 83 GLU A C 1
ATOM 626 O O . GLU A 1 83 ? -18.158 -5.395 -6.049 1.00 33.75 83 GLU A O 1
ATOM 631 N N . THR A 1 84 ? -20.288 -5.545 -6.731 1.00 45.41 84 THR A N 1
ATOM 632 C CA . THR A 1 84 ? -21.013 -4.817 -5.711 1.00 45.41 84 THR A CA 1
ATOM 633 C C . THR A 1 84 ? -20.984 -5.558 -4.379 1.00 45.41 84 THR A C 1
ATOM 635 O O . THR A 1 84 ? -21.874 -6.356 -4.137 1.00 45.41 84 THR A O 1
ATOM 638 N N . VAL A 1 85 ? -20.091 -5.216 -3.441 1.00 41.09 85 VAL A N 1
ATOM 639 C CA . VAL A 1 85 ? -20.446 -5.233 -2.005 1.00 41.09 85 VAL A CA 1
ATOM 640 C C . VAL A 1 85 ? -19.619 -4.214 -1.210 1.00 41.09 85 VAL A C 1
ATOM 642 O O . VAL A 1 85 ? -18.410 -4.335 -1.085 1.00 41.09 85 VAL A O 1
ATOM 645 N N . LYS A 1 86 ? -20.333 -3.231 -0.649 1.00 37.81 86 LYS A N 1
ATOM 646 C CA . LYS A 1 86 ? -20.011 -2.345 0.487 1.00 37.81 86 LYS A CA 1
ATOM 647 C C . LYS A 1 86 ? -18.559 -1.886 0.685 1.00 37.81 86 LYS A C 1
ATOM 649 O O . LYS A 1 86 ? -17.699 -2.623 1.146 1.00 37.81 86 LYS A O 1
ATOM 654 N N . ALA A 1 87 ? -18.410 -0.570 0.545 1.00 46.28 87 ALA A N 1
ATOM 655 C CA . ALA A 1 87 ? -17.434 0.284 1.210 1.00 46.28 87 ALA A CA 1
ATOM 656 C C . ALA A 1 87 ? -16.821 -0.315 2.491 1.00 46.28 87 ALA A C 1
ATOM 658 O O . ALA A 1 87 ? -17.411 -0.269 3.570 1.00 46.28 87 ALA A O 1
ATOM 659 N N . THR A 1 88 ? -15.586 -0.780 2.377 1.00 39.41 88 THR A N 1
ATOM 660 C CA . THR A 1 88 ? -14.623 -0.744 3.472 1.00 39.41 88 THR A CA 1
ATOM 661 C C . THR A 1 88 ? -13.359 -0.124 2.914 1.00 39.41 88 THR A C 1
ATOM 663 O O . THR A 1 88 ? -12.505 -0.818 2.364 1.00 39.41 88 THR A O 1
ATOM 666 N N . SER A 1 89 ? -13.250 1.202 3.041 1.00 41.81 89 SER A N 1
ATOM 667 C CA . SER A 1 89 ? -11.946 1.852 3.113 1.00 41.81 89 SER A CA 1
ATOM 668 C C . SER A 1 89 ? -11.078 1.016 4.044 1.00 41.81 89 SER A C 1
ATOM 670 O O . SER A 1 89 ? -11.490 0.725 5.167 1.00 41.81 89 SER A O 1
ATOM 672 N N . THR A 1 90 ? -9.896 0.614 3.593 1.00 41.75 90 THR A N 1
ATOM 673 C CA . THR A 1 90 ? -8.862 0.051 4.461 1.00 41.75 90 THR A CA 1
ATOM 674 C C . THR A 1 90 ? -8.316 1.180 5.336 1.00 41.75 90 THR A C 1
ATOM 676 O O . THR A 1 90 ? -7.179 1.620 5.203 1.00 41.75 90 THR A O 1
ATOM 679 N N . THR A 1 91 ? -9.160 1.713 6.217 1.00 50.91 91 THR A N 1
ATOM 680 C CA . THR A 1 91 ? -8.709 2.405 7.409 1.00 50.91 91 THR A CA 1
ATOM 681 C C . THR A 1 91 ? -7.922 1.376 8.204 1.00 50.91 91 THR A C 1
ATOM 683 O O . THR A 1 91 ? -8.372 0.247 8.407 1.00 50.91 91 THR A O 1
ATOM 686 N N . VAL A 1 92 ? -6.710 1.732 8.619 1.00 55.09 92 VAL A N 1
ATOM 687 C CA . VAL A 1 92 ? -5.975 0.963 9.623 1.00 55.09 92 VAL A CA 1
ATOM 688 C C . VAL A 1 92 ? -6.820 1.022 10.894 1.00 55.09 92 VAL A C 1
ATOM 690 O O . VAL A 1 92 ? -6.704 1.959 11.678 1.00 55.09 92 VAL A O 1
ATOM 693 N N . LEU A 1 93 ? -7.753 0.080 11.045 1.00 66.44 93 LEU A N 1
ATOM 694 C CA . LEU A 1 93 ? -8.657 0.027 12.182 1.00 66.44 93 LEU A CA 1
ATOM 695 C C . LEU A 1 93 ? -7.807 -0.233 13.415 1.00 66.44 93 LEU A C 1
ATOM 697 O O . LEU A 1 93 ? -7.183 -1.288 13.555 1.00 66.44 93 LEU A O 1
ATOM 701 N N . THR A 1 94 ? -7.752 0.743 14.313 1.00 82.56 94 THR A N 1
ATOM 702 C CA . THR A 1 94 ? -7.084 0.532 15.588 1.00 82.56 94 THR A CA 1
ATOM 703 C C . THR A 1 94 ? -7.943 -0.392 16.445 1.00 82.56 94 THR A C 1
ATOM 705 O O . THR A 1 94 ? -9.161 -0.490 16.272 1.00 82.56 94 THR A O 1
ATOM 708 N N . ALA A 1 95 ? -7.334 -1.054 17.433 1.00 83.56 95 ALA A N 1
ATOM 709 C CA . ALA A 1 95 ? -8.087 -1.883 18.375 1.00 83.56 95 ALA A CA 1
ATOM 710 C C . ALA A 1 95 ? -9.257 -1.117 19.015 1.00 83.56 95 ALA A C 1
ATOM 712 O O . ALA A 1 95 ? -10.317 -1.683 19.260 1.00 83.56 95 ALA A O 1
ATOM 713 N N . LYS A 1 96 ? -9.064 0.183 19.268 1.00 86.56 96 LYS A N 1
ATOM 714 C CA . LYS A 1 96 ? -10.085 1.061 19.835 1.00 86.56 96 LYS A CA 1
ATOM 715 C C . LYS A 1 96 ? -11.290 1.189 18.903 1.00 86.56 96 LYS A C 1
ATOM 717 O O . LYS A 1 96 ? -12.413 1.094 19.386 1.00 86.56 96 LYS A O 1
ATOM 722 N N . ASP A 1 97 ? -11.059 1.349 17.604 1.00 87.88 97 ASP A N 1
ATOM 723 C CA . ASP A 1 97 ? -12.123 1.536 16.614 1.00 87.88 97 ASP A CA 1
ATOM 724 C C . ASP A 1 97 ? -12.977 0.278 16.491 1.00 87.88 97 ASP A C 1
ATOM 726 O O . ASP A 1 97 ? -14.200 0.355 16.558 1.00 87.88 97 ASP A O 1
ATOM 730 N N . VAL A 1 98 ? -12.335 -0.893 16.438 1.00 88.31 98 VAL A N 1
ATOM 731 C CA . VAL A 1 98 ? -13.030 -2.189 16.401 1.00 88.31 98 VAL A CA 1
ATOM 732 C C . VAL A 1 98 ? -13.858 -2.406 17.670 1.00 88.31 98 VAL A C 1
ATOM 734 O O . VAL A 1 98 ? -15.025 -2.787 17.594 1.00 88.31 98 VAL A O 1
ATOM 737 N N . ILE A 1 99 ? -13.285 -2.134 18.850 1.00 89.62 99 ILE A N 1
ATOM 738 C CA . ILE A 1 99 ? -14.005 -2.275 20.125 1.00 89.62 99 ILE A CA 1
ATOM 739 C C . ILE A 1 99 ? -15.191 -1.302 20.182 1.00 89.62 99 ILE A C 1
ATOM 741 O O . ILE A 1 99 ? -16.261 -1.686 20.651 1.00 89.62 99 ILE A O 1
ATOM 745 N N . CYS A 1 100 ? -15.011 -0.065 19.713 1.00 88.19 100 CYS A N 1
ATOM 746 C CA . CYS A 1 100 ? -16.054 0.957 19.688 1.00 88.19 100 CYS A CA 1
ATOM 747 C C . CYS A 1 100 ? -17.192 0.558 18.747 1.00 88.19 100 CYS A C 1
ATOM 749 O O . CYS A 1 100 ? -18.341 0.494 19.170 1.00 88.19 100 CYS A O 1
ATOM 751 N N . GLN A 1 101 ? -16.861 0.194 17.509 1.00 89.31 101 GLN A N 1
ATOM 752 C CA . GLN A 1 101 ? -17.829 -0.236 16.508 1.00 89.31 101 GLN A CA 1
ATOM 753 C C . GLN A 1 101 ? -18.679 -1.399 17.024 1.00 89.31 101 GLN A C 1
ATOM 755 O O . GLN A 1 101 ? -19.903 -1.315 17.028 1.00 89.31 101 GLN A O 1
ATOM 760 N N . MET A 1 102 ? -18.043 -2.460 17.526 1.00 90.31 102 MET A N 1
ATOM 761 C CA . MET A 1 102 ? -18.767 -3.638 18.007 1.00 90.31 102 MET A CA 1
ATOM 762 C C . MET A 1 102 ? -19.586 -3.358 19.273 1.00 90.31 102 MET A C 1
ATOM 764 O O . MET A 1 102 ? -20.626 -3.981 19.482 1.00 90.31 102 MET A O 1
ATOM 768 N N . ALA A 1 103 ? -19.132 -2.443 20.136 1.00 87.56 103 ALA A N 1
ATOM 769 C CA . ALA A 1 103 ? -19.900 -2.025 21.305 1.00 87.56 103 ALA A CA 1
ATOM 770 C C . ALA A 1 103 ? -21.158 -1.243 20.899 1.00 87.56 103 ALA A C 1
ATOM 772 O O . ALA A 1 103 ? -22.242 -1.567 21.379 1.00 87.56 103 ALA A O 1
ATOM 773 N N . SER A 1 104 ? -21.024 -0.293 19.973 1.00 86.06 104 SER A N 1
ATOM 774 C CA . SER A 1 104 ? -22.136 0.502 19.442 1.00 86.06 104 SER A CA 1
ATOM 775 C C . SER A 1 104 ? -23.127 -0.348 18.642 1.00 86.06 104 SER A C 1
ATOM 777 O O . SER A 1 104 ? -24.338 -0.167 18.748 1.00 86.06 104 SER A O 1
ATOM 779 N N . 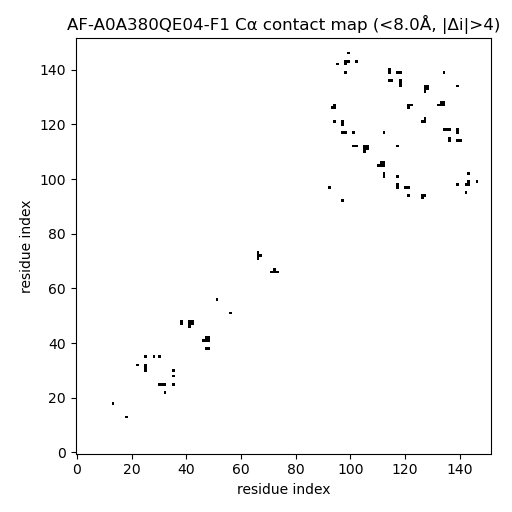GLU A 1 105 ? -22.638 -1.317 17.863 1.00 86.69 105 GLU A N 1
ATOM 780 C CA . GLU A 1 105 ? -23.489 -2.272 17.148 1.00 86.69 105 GLU A CA 1
ATOM 781 C C . GLU A 1 105 ? -24.308 -3.134 18.114 1.00 86.69 105 GLU A C 1
ATOM 783 O O . GLU A 1 105 ? -25.497 -3.344 17.877 1.00 86.69 105 GLU A O 1
ATOM 788 N N . ALA A 1 106 ? -23.706 -3.594 19.214 1.00 85.50 106 ALA A N 1
ATOM 789 C CA . ALA A 1 106 ? -24.406 -4.374 20.229 1.00 85.50 106 ALA A CA 1
ATOM 790 C C . ALA A 1 106 ? -25.462 -3.539 20.973 1.00 85.50 106 ALA A C 1
ATOM 792 O O . ALA A 1 106 ? -26.582 -4.008 21.166 1.00 85.50 106 ALA A O 1
ATOM 793 N N . GLU A 1 107 ? -25.144 -2.287 21.315 1.00 85.00 107 GLU A N 1
ATOM 794 C CA . GLU A 1 107 ? -26.088 -1.351 21.938 1.00 85.00 107 GLU A CA 1
ATOM 795 C C . GLU A 1 107 ? -27.284 -1.059 21.024 1.00 85.00 107 GLU A C 1
ATOM 797 O O . GLU A 1 107 ? -28.429 -1.145 21.464 1.00 85.00 107 GLU A O 1
ATOM 802 N N . ARG A 1 108 ? -27.041 -0.835 19.726 1.00 83.38 108 ARG A N 1
ATOM 803 C CA . ARG A 1 108 ? -28.101 -0.673 18.717 1.00 83.38 108 ARG A CA 1
ATOM 804 C C . ARG A 1 108 ? -29.009 -1.901 18.614 1.00 83.38 108 ARG A C 1
ATOM 806 O O . ARG A 1 108 ? -30.191 -1.768 18.314 1.00 83.38 108 ARG A O 1
ATOM 813 N N . LEU A 1 109 ? -28.455 -3.091 18.836 1.00 84.19 109 LEU A N 1
ATOM 814 C CA . LEU A 1 109 ? -29.196 -4.353 18.848 1.00 84.19 109 LEU A CA 1
ATOM 815 C C . LEU A 1 109 ? -29.849 -4.656 20.208 1.00 84.19 109 LEU A C 1
ATOM 817 O O . LEU A 1 109 ? -30.547 -5.659 20.322 1.00 84.19 109 LEU A O 1
ATOM 821 N N . GLY A 1 110 ? -29.633 -3.825 21.234 1.00 81.69 110 GLY A N 1
ATOM 822 C CA . GLY A 1 110 ? -30.134 -4.054 22.591 1.00 81.69 110 GLY A CA 1
ATOM 823 C C . GLY A 1 110 ? -29.482 -5.247 23.301 1.00 81.69 110 GLY A C 1
ATOM 824 O O . GLY A 1 110 ? -30.037 -5.765 24.267 1.00 81.69 110 GLY A O 1
ATOM 825 N N . ILE A 1 111 ? -28.320 -5.708 22.826 1.00 83.25 111 ILE A N 1
ATOM 826 C CA . ILE A 1 111 ? -27.610 -6.882 23.347 1.00 83.25 111 ILE A CA 1
ATOM 827 C C . ILE A 1 111 ? -26.314 -6.431 24.027 1.00 83.25 111 ILE A C 1
ATOM 829 O O . ILE A 1 111 ? -25.648 -5.488 23.604 1.00 83.25 111 ILE A O 1
ATOM 833 N N . GLN A 1 112 ? -25.907 -7.130 25.087 1.00 78.94 112 GLN A N 1
ATOM 834 C CA . GLN A 1 112 ? -24.601 -6.893 25.697 1.00 78.94 112 GLN A CA 1
ATOM 835 C C . GLN A 1 112 ? -23.459 -7.286 24.751 1.00 78.94 112 GLN A C 1
ATOM 837 O O . GLN A 1 112 ? -23.389 -8.409 24.250 1.00 78.94 112 GLN A O 1
ATOM 842 N N . SER A 1 113 ? -22.509 -6.373 24.555 1.00 81.44 113 SER A N 1
ATOM 843 C CA . SER A 1 113 ? -21.318 -6.642 23.750 1.00 81.44 113 SER A CA 1
ATOM 844 C C . SER A 1 113 ? -20.414 -7.680 24.427 1.00 81.44 113 SER A C 1
ATOM 846 O O . SER A 1 113 ? -19.736 -7.397 25.415 1.00 81.44 113 SER A O 1
ATOM 848 N N . SER A 1 114 ? -20.350 -8.890 23.867 1.00 86.31 114 SER A N 1
ATOM 849 C CA . SER A 1 114 ? -19.502 -9.959 24.401 1.00 86.31 114 SER A CA 1
ATOM 850 C C . SER A 1 114 ? -18.018 -9.658 24.185 1.00 86.31 114 SER A C 1
ATOM 852 O O . SER A 1 114 ? -17.536 -9.586 23.052 1.00 86.31 114 SER A O 1
ATOM 854 N N . ASN A 1 115 ? -17.263 -9.549 25.283 1.00 89.38 115 ASN A N 1
ATOM 855 C CA . ASN A 1 115 ? -15.810 -9.354 25.239 1.00 89.38 115 ASN A CA 1
ATOM 856 C C . ASN A 1 115 ? -15.114 -10.470 24.442 1.00 89.38 115 ASN A C 1
ATOM 858 O O . ASN A 1 115 ? -14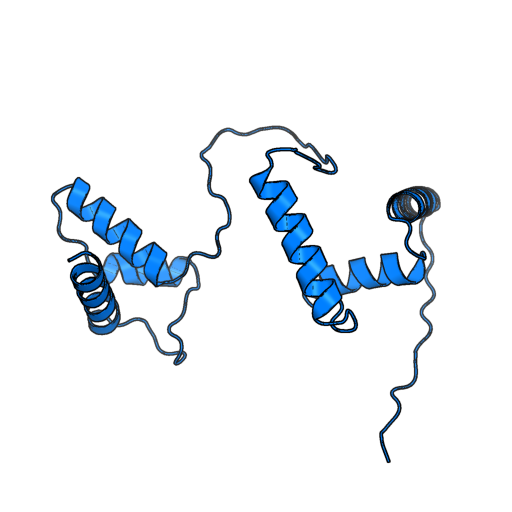.162 -10.197 23.722 1.00 89.38 115 ASN A O 1
ATOM 862 N N . LYS A 1 116 ? -15.625 -11.708 24.488 1.00 88.38 116 LYS A N 1
ATOM 863 C CA . LYS A 1 116 ? -15.071 -12.842 23.731 1.00 88.38 116 LYS A CA 1
ATOM 864 C C . LYS A 1 116 ? -15.211 -12.659 22.216 1.00 88.38 116 LYS A C 1
ATOM 866 O O . LYS A 1 116 ? -14.277 -12.950 21.477 1.00 88.38 116 LYS A O 1
ATOM 871 N N . VAL A 1 117 ? -16.354 -12.147 21.762 1.00 90.19 117 VAL A N 1
ATOM 872 C CA . VAL A 1 117 ? -16.619 -11.910 20.333 1.00 90.19 117 VAL A CA 1
ATOM 873 C C . VAL A 1 117 ? -15.729 -10.783 19.804 1.00 90.19 117 VAL A C 1
ATOM 875 O O . VAL A 1 117 ? -15.143 -10.909 18.734 1.00 90.19 117 VAL A O 1
ATOM 878 N N . ILE A 1 118 ? -15.541 -9.728 20.599 1.00 90.38 118 ILE A N 1
ATOM 879 C CA . ILE A 1 118 ? -14.638 -8.619 20.265 1.00 90.38 118 ILE A CA 1
ATOM 880 C C . ILE A 1 118 ? -13.183 -9.091 20.178 1.00 90.38 118 ILE A C 1
ATOM 882 O O . ILE A 1 118 ? -12.469 -8.730 19.248 1.00 90.38 118 ILE A O 1
ATOM 886 N N . ILE A 1 119 ? -12.743 -9.932 21.115 1.00 90.81 119 ILE A N 1
ATOM 887 C CA . ILE A 1 119 ? -11.392 -10.508 21.104 1.00 90.81 119 ILE A CA 1
ATOM 888 C C . ILE A 1 119 ? -11.164 -11.358 19.854 1.00 90.81 119 ILE A C 1
ATOM 890 O O . ILE A 1 119 ? -10.137 -11.205 19.197 1.00 90.81 119 ILE A O 1
ATOM 894 N N . ASN A 1 120 ? -12.120 -12.223 19.502 1.00 90.44 120 ASN A N 1
ATOM 895 C CA . ASN A 1 120 ? -12.030 -13.025 18.284 1.00 90.44 120 ASN A CA 1
ATOM 896 C C . ASN A 1 120 ? -11.897 -12.132 17.049 1.00 90.44 120 ASN A C 1
ATOM 898 O O . ASN A 1 120 ? -11.008 -12.359 16.236 1.00 90.44 120 ASN A O 1
ATOM 902 N N . ARG A 1 121 ? -12.693 -11.061 16.969 1.00 89.06 121 ARG A N 1
ATOM 903 C CA . ARG A 1 121 ? -12.624 -10.108 15.861 1.00 89.06 121 ARG A CA 1
ATOM 904 C C . ARG A 1 121 ? -11.287 -9.368 15.788 1.00 89.06 121 ARG A C 1
ATOM 906 O O . ARG A 1 121 ? -10.740 -9.198 14.705 1.00 89.06 121 ARG A O 1
ATOM 913 N N . LEU A 1 122 ? -10.730 -8.952 16.924 1.00 89.88 122 LEU A N 1
ATOM 914 C CA . LEU A 1 122 ? -9.403 -8.327 16.977 1.00 89.88 122 LEU A CA 1
ATOM 915 C C . LEU A 1 122 ? -8.302 -9.290 16.504 1.00 89.88 122 LEU A C 1
ATOM 917 O O . LEU A 1 122 ? -7.389 -8.871 15.794 1.00 89.88 122 LEU A O 1
ATOM 921 N N . ASN A 1 123 ? -8.412 -10.573 16.860 1.00 88.69 123 ASN A N 1
ATOM 922 C CA . ASN A 1 123 ? -7.481 -11.609 16.417 1.00 88.69 123 ASN A CA 1
ATOM 923 C C . ASN A 1 123 ? -7.610 -11.899 14.912 1.00 88.69 123 ASN A C 1
ATOM 925 O O . ASN A 1 123 ? -6.584 -12.021 14.247 1.00 88.69 123 ASN A O 1
ATOM 929 N N . GLU A 1 124 ? -8.833 -11.967 14.371 1.00 87.25 124 GLU A N 1
ATOM 930 C CA . GLU A 1 124 ? -9.096 -12.100 12.925 1.00 87.25 124 GLU A CA 1
ATOM 931 C C . GLU A 1 124 ? -8.456 -10.960 12.125 1.00 87.25 124 GLU A C 1
ATOM 933 O O . GLU A 1 124 ? -7.886 -11.187 11.063 1.00 87.25 124 GLU A O 1
ATOM 938 N N . LEU A 1 125 ? -8.506 -9.739 12.664 1.00 85.38 125 LEU A N 1
ATOM 939 C CA . LEU A 1 125 ? -7.910 -8.549 12.054 1.00 85.38 125 LEU A CA 1
ATOM 940 C C . LEU A 1 125 ? -6.389 -8.445 12.274 1.00 85.38 125 LEU A C 1
ATOM 942 O O . LEU A 1 125 ? -5.771 -7.474 11.845 1.00 85.38 125 LEU A O 1
ATOM 946 N N . GLY A 1 126 ? -5.771 -9.407 12.968 1.00 84.62 126 GLY A N 1
ATOM 947 C CA . GLY A 1 126 ? -4.336 -9.402 13.265 1.00 84.62 126 GLY A CA 1
ATOM 948 C C . GLY A 1 126 ? -3.892 -8.301 14.236 1.00 84.62 126 GLY A C 1
ATOM 949 O O . GLY A 1 126 ? -2.692 -8.079 14.414 1.00 84.62 126 GLY A O 1
ATOM 950 N N . ILE A 1 127 ? -4.832 -7.618 14.893 1.00 85.94 127 ILE A N 1
ATOM 951 C CA . ILE A 1 127 ? -4.548 -6.497 15.787 1.00 85.94 127 ILE A CA 1
ATOM 952 C C . ILE A 1 127 ? -4.099 -7.058 17.133 1.00 85.94 127 ILE A C 1
ATOM 954 O O . ILE A 1 127 ? -4.879 -7.696 17.841 1.00 85.94 127 ILE A O 1
ATOM 958 N N . ARG A 1 128 ? -2.847 -6.797 17.523 1.00 84.69 128 ARG A N 1
ATOM 959 C CA . ARG A 1 128 ? -2.283 -7.252 18.804 1.00 84.69 128 ARG A CA 1
ATOM 960 C C . ARG A 1 128 ? -2.167 -6.114 19.826 1.00 84.69 128 ARG A C 1
ATOM 962 O O . ARG A 1 128 ? -1.926 -4.968 19.447 1.00 84.69 128 ARG A O 1
ATOM 969 N N . PRO A 1 129 ? -2.287 -6.410 21.131 1.00 83.06 129 PRO A N 1
ATOM 970 C CA . PRO A 1 129 ? -1.936 -5.476 22.195 1.00 83.06 129 PRO A CA 1
ATOM 971 C C . PRO A 1 129 ? -0.480 -5.002 22.094 1.00 83.06 129 PRO A C 1
ATOM 973 O O . PRO A 1 129 ? 0.413 -5.777 21.753 1.00 83.06 129 PRO A O 1
ATOM 976 N N . ALA A 1 130 ? -0.219 -3.757 22.504 1.00 73.00 130 ALA A N 1
ATOM 977 C CA . ALA A 1 13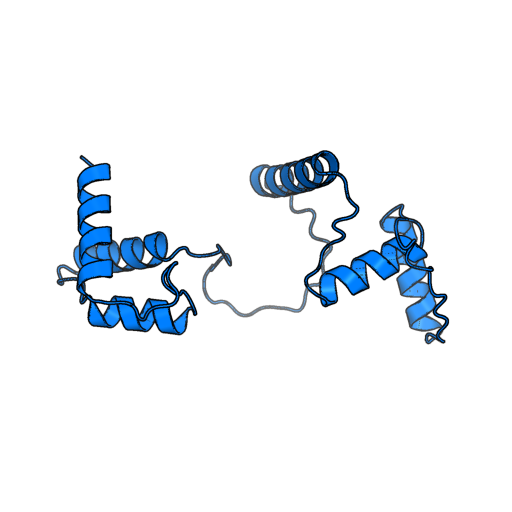0 ? 1.106 -3.124 22.438 1.00 73.00 130 ALA A CA 1
ATOM 978 C C . ALA A 1 130 ? 2.229 -3.888 23.171 1.00 73.00 130 ALA A C 1
ATOM 980 O O . ALA A 1 130 ? 3.400 -3.719 22.853 1.00 73.00 130 ALA A O 1
ATOM 981 N N . ARG A 1 131 ? 1.889 -4.736 24.150 1.00 73.31 131 ARG A N 1
ATOM 982 C CA . ARG A 1 131 ? 2.849 -5.561 24.904 1.00 73.31 131 ARG A CA 1
ATOM 983 C C . ARG A 1 131 ? 3.068 -6.960 24.311 1.00 73.31 131 ARG A C 1
ATOM 985 O O . ARG A 1 131 ? 3.673 -7.798 24.966 1.00 73.31 131 ARG A O 1
ATOM 992 N N . GLY A 1 132 ? 2.550 -7.240 23.112 1.00 65.88 132 GLY A N 1
ATOM 993 C CA . GLY A 1 132 ? 2.689 -8.541 22.445 1.00 65.88 132 GLY A CA 1
ATOM 994 C C . GLY A 1 132 ? 1.915 -9.694 23.102 1.00 65.88 132 GLY A C 1
ATOM 995 O O . GLY A 1 132 ? 2.038 -10.835 22.665 1.00 65.88 132 GLY A O 1
ATOM 996 N N . SER A 1 133 ? 1.113 -9.414 24.135 1.00 75.75 133 SER A N 1
ATOM 997 C CA . SER A 1 133 ? 0.290 -10.397 24.846 1.00 75.75 133 SER A CA 1
ATOM 998 C C . SER A 1 133 ? -0.994 -10.738 24.079 1.00 75.75 133 SER A C 1
ATOM 1000 O O . SER A 1 133 ? -1.364 -10.051 23.133 1.00 75.75 133 SER A O 1
ATOM 1002 N N . THR A 1 134 ? -1.719 -11.777 24.494 1.00 85.06 134 THR A N 1
ATOM 1003 C CA . THR A 1 134 ? -3.085 -12.036 24.011 1.00 85.06 134 THR A CA 1
ATOM 1004 C C . THR A 1 134 ? -4.060 -10.977 24.536 1.00 85.06 134 THR A C 1
ATOM 1006 O O . THR A 1 134 ? -3.826 -10.353 25.577 1.00 85.06 134 THR A O 1
ATOM 1009 N N . TRP A 1 135 ? -5.160 -10.747 23.815 1.00 86.94 135 TRP A N 1
ATOM 1010 C CA . TRP A 1 135 ? -6.243 -9.905 24.320 1.00 86.94 135 TRP A CA 1
ATOM 1011 C C . TRP A 1 135 ? -6.947 -10.583 25.495 1.00 86.94 135 TRP A C 1
ATOM 1013 O O . TRP A 1 135 ? -7.412 -11.717 25.379 1.00 86.94 135 TRP A O 1
ATOM 1023 N N . THR A 1 136 ? -7.073 -9.868 26.611 1.00 89.38 136 THR A N 1
ATOM 1024 C CA . THR A 1 136 ? -7.873 -10.303 27.758 1.00 89.38 136 THR A CA 1
ATOM 1025 C C . THR A 1 136 ? -9.218 -9.588 27.779 1.00 89.38 136 THR A C 1
ATOM 1027 O O . THR A 1 136 ? -9.363 -8.467 27.282 1.00 89.38 136 THR A O 1
ATOM 1030 N N . THR A 1 137 ? -10.211 -10.212 28.412 1.00 90.31 137 THR A N 1
ATOM 1031 C CA . THR A 1 137 ? -11.518 -9.584 28.645 1.00 90.31 137 THR A CA 1
ATOM 1032 C C . THR A 1 137 ? -11.374 -8.277 29.421 1.00 90.31 137 THR A C 1
ATOM 1034 O O . THR A 1 137 ? -11.972 -7.283 29.028 1.00 90.31 137 THR A O 1
ATOM 1037 N N . SER A 1 138 ? -10.506 -8.239 30.437 1.00 88.44 138 SER A N 1
ATOM 1038 C CA . SER A 1 138 ? -10.206 -7.044 31.238 1.00 88.44 138 SER A CA 1
ATOM 1039 C C . SER A 1 138 ? -9.576 -5.900 30.435 1.00 88.44 138 SER A C 1
ATOM 1041 O O . SER A 1 138 ? -9.852 -4.731 30.712 1.00 88.44 138 SER A O 1
ATOM 1043 N N . ALA A 1 139 ? -8.758 -6.209 29.422 1.00 88.12 139 ALA A N 1
ATOM 1044 C CA . ALA A 1 139 ? -8.167 -5.205 28.542 1.00 88.12 139 ALA A CA 1
ATOM 1045 C C . ALA A 1 139 ? -9.237 -4.541 27.667 1.00 88.12 139 ALA A C 1
ATOM 1047 O O . ALA A 1 139 ? -9.285 -3.312 27.584 1.00 88.12 139 ALA A O 1
ATOM 1048 N N . VAL A 1 140 ? -10.124 -5.344 27.070 1.00 88.75 140 VAL A N 1
ATOM 1049 C CA . VAL A 1 140 ? -11.261 -4.847 26.281 1.00 88.75 140 VAL A CA 1
ATOM 1050 C C . VAL A 1 140 ? -12.208 -4.025 27.156 1.00 88.75 140 VAL A C 1
ATOM 1052 O O . VAL A 1 140 ? -12.581 -2.917 26.774 1.00 88.75 140 VAL A O 1
ATOM 1055 N N . ASP A 1 141 ? -12.525 -4.504 28.359 1.00 90.00 141 ASP A N 1
ATOM 1056 C CA . ASP A 1 141 ? -13.419 -3.815 29.296 1.00 90.00 141 ASP A CA 1
ATOM 1057 C C . ASP A 1 141 ? -12.864 -2.456 29.737 1.00 90.00 141 ASP A C 1
ATOM 1059 O O . ASP A 1 141 ? -13.554 -1.438 29.706 1.00 90.00 141 ASP A O 1
ATOM 1063 N N . SER A 1 142 ? -11.567 -2.403 30.047 1.00 87.75 142 SER A N 1
ATOM 1064 C CA . SER A 1 142 ? -10.883 -1.155 30.400 1.00 87.75 142 SER A CA 1
ATOM 1065 C C . SER A 1 142 ? -10.886 -0.144 29.250 1.00 87.75 142 SER A C 1
ATOM 1067 O O . SER A 1 142 ? -10.848 1.067 29.481 1.00 87.75 142 SER A O 1
ATOM 1069 N N . ILE A 1 143 ? -10.890 -0.608 27.996 1.00 89.00 143 ILE A N 1
ATOM 1070 C CA . ILE A 1 143 ? -11.018 0.257 26.816 1.00 89.00 143 ILE A CA 1
ATOM 1071 C C . ILE A 1 143 ? -12.461 0.751 26.695 1.00 89.00 143 ILE A C 1
ATOM 1073 O O . ILE A 1 143 ? -12.656 1.962 26.628 1.00 89.00 143 ILE A O 1
ATOM 1077 N N . LYS A 1 144 ? -13.463 -0.135 26.785 1.00 88.62 144 LYS A N 1
ATOM 1078 C CA . LYS A 1 144 ? -14.890 0.240 26.799 1.00 88.62 144 LYS A CA 1
ATOM 1079 C C . LYS A 1 144 ? -15.193 1.300 27.860 1.00 88.62 144 LYS A C 1
ATOM 1081 O O . LYS A 1 144 ? -15.791 2.330 27.559 1.00 88.62 144 LYS A O 1
ATOM 1086 N N . TYR A 1 145 ? -14.704 1.099 29.083 1.00 86.19 145 TYR A N 1
ATOM 1087 C CA . TYR A 1 145 ? -14.920 2.024 30.194 1.00 86.19 145 TYR A CA 1
ATOM 1088 C C . TYR A 1 145 ? -14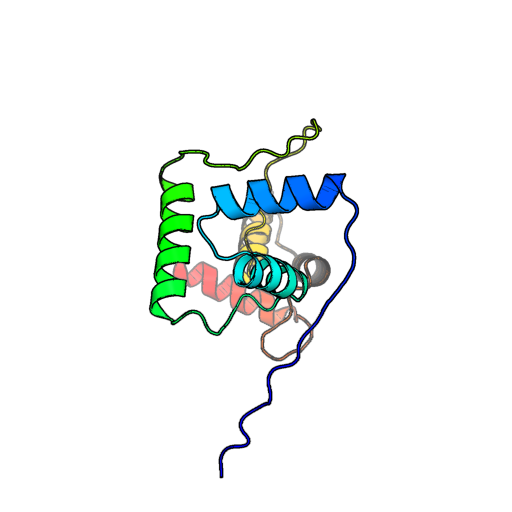.215 3.376 30.005 1.00 86.19 145 TYR A C 1
ATOM 1090 O O . TYR A 1 145 ? -14.745 4.422 30.379 1.00 86.19 145 TYR A O 1
ATOM 1098 N N . ARG A 1 146 ? -13.012 3.391 29.414 1.00 84.31 146 ARG A N 1
ATOM 1099 C CA . ARG A 1 146 ? -12.325 4.646 29.058 1.00 84.31 146 ARG A CA 1
ATOM 1100 C C . ARG A 1 146 ? -13.059 5.406 27.959 1.00 84.31 146 ARG A C 1
ATOM 1102 O O . ARG A 1 146 ? -13.125 6.625 28.034 1.00 84.31 146 ARG A O 1
ATOM 1109 N N . MET A 1 147 ? -13.625 4.700 26.983 1.00 83.25 147 MET A N 1
ATOM 1110 C CA . MET A 1 147 ? -14.406 5.322 25.913 1.00 83.25 147 MET A CA 1
ATOM 1111 C C . MET A 1 147 ? -15.690 5.947 26.455 1.00 83.25 147 MET A C 1
ATOM 1113 O O . MET A 1 147 ? -15.939 7.112 26.180 1.00 83.25 147 MET A O 1
ATOM 1117 N N . LYS A 1 148 ? -16.431 5.237 27.314 1.00 80.94 148 LYS A N 1
ATOM 1118 C CA . LYS A 1 148 ? -17.661 5.769 27.921 1.00 80.94 148 LYS A CA 1
ATOM 1119 C C . LYS A 1 148 ? -17.424 7.055 28.724 1.00 80.94 148 LYS A C 1
ATOM 1121 O O . LYS A 1 148 ? -18.247 7.957 28.676 1.00 80.94 148 LYS A O 1
ATOM 1126 N N . ARG A 1 149 ? -16.287 7.155 29.425 1.00 79.56 149 ARG A N 1
ATOM 1127 C CA . ARG A 1 149 ? -15.892 8.364 30.173 1.00 79.56 149 ARG A CA 1
ATOM 1128 C C . ARG A 1 149 ? -15.427 9.522 29.294 1.00 79.56 149 ARG A C 1
ATOM 1130 O O . ARG A 1 149 ? -15.491 10.652 29.741 1.00 79.56 149 ARG A O 1
ATOM 1137 N N . ALA A 1 150 ? -14.923 9.251 28.093 1.00 70.00 150 ALA A N 1
ATOM 1138 C CA . ALA A 1 150 ? -14.498 10.294 27.158 1.00 70.00 150 ALA A CA 1
ATOM 1139 C C . ALA A 1 150 ? -15.675 10.916 26.382 1.00 70.00 150 ALA A C 1
ATOM 1141 O O . ALA A 1 150 ? -15.486 11.913 25.694 1.00 70.00 150 ALA A O 1
ATOM 1142 N N . SER A 1 151 ? -16.859 10.304 26.458 1.00 63.06 151 SER A N 1
ATOM 1143 C CA . SER A 1 151 ? -18.100 10.777 25.834 1.00 63.06 151 SER A CA 1
ATOM 1144 C C . SER A 1 151 ? -19.050 11.477 26.819 1.00 63.06 151 SER A C 1
ATOM 1146 O O . SER A 1 151 ? -20.158 11.826 26.419 1.00 63.06 151 SER A O 1
ATOM 1148 N N . GLN A 1 152 ? -18.641 11.642 28.083 1.00 51.91 152 GLN A N 1
ATOM 1149 C CA . GLN A 1 152 ? -19.326 12.440 29.111 1.00 51.91 152 GLN A CA 1
ATOM 1150 C C . GLN A 1 152 ? -18.587 13.758 29.317 1.00 51.91 152 GLN A C 1
ATOM 1152 O O . GLN A 1 152 ? -19.283 14.756 29.596 1.00 51.91 152 GLN A O 1
#

pLDDT: mean 76.33, std 17.34, range [33.5, 96.75]

Secondary structure (DSSP, 8-state):
----PPP--------HHHHHHHHHHHHHHTS-HHHHHHHHHHHHTT---TTS-HHHHHHHHHHHHHHHHS------------------------HHHHHHHHHHHHHHTTS---HHHHHHHHHHTT---TTSPPPPHHHHHHHHHHHHHHT-

Solvent-accessible surface area (backbone atoms only — not comparable to full-atom values): 9750 Å² total; per-residue (Å²): 133,83,83,74,79,77,88,80,92,83,86,82,90,68,60,70,70,59,48,51,55,49,52,53,54,28,62,77,64,74,46,58,67,66,62,49,50,49,48,54,52,23,50,76,68,74,47,63,68,77,82,53,49,74,64,63,51,47,50,52,50,48,53,52,48,49,42,66,71,65,69,55,84,79,69,86,84,80,85,77,86,88,80,94,73,77,94,70,78,87,64,85,72,46,74,65,52,55,51,48,52,51,42,52,54,21,54,76,68,76,42,85,60,54,54,69,59,53,44,51,52,35,56,75,70,67,57,68,50,97,83,75,49,82,83,47,59,68,58,53,48,54,47,52,54,52,52,59,62,74,76,108

Radius of gyration: 23.13 Å; Cα contacts (8 Å, |Δi|>4): 63; chains: 1; bounding box: 66×31×57 Å

Nearest PDB structures (foldseek):
  5dfn-assembly2_B  TM=4.045E-01  e=2.107E+00  Tetrahymena thermophila
  7svw-assembly1_B  TM=2.934E-01  e=3.921E+00  [Scytonema hofmanni] UTEX 2349